Protein AF-E2BMM0-F1 (afdb_monomer_lite)

Secondary structure (DSSP, 8-state):
---S---TTS-SS----EEEEEEETTEEEEEETTEEEEEEGGG-----

Radius of gyration: 11.49 Å; chains: 1; bounding box: 28×23×27 Å

Organism: Harpegnathos saltator (NCBI:txid610380)

pLDDT: mean 85.85, std 5.17, range [70.19, 92.69]

Structure (mmCIF, N/CA/C/O backbone):
data_AF-E2BMM0-F1
#
_entry.id   AF-E2BMM0-F1
#
loop_
_atom_site.group_PDB
_atom_site.id
_atom_site.type_symbol
_atom_site.label_atom_id
_atom_site.label_alt_id
_atom_site.label_comp_id
_atom_site.label_asym_id
_atom_site.label_entity_id
_atom_site.label_seq_id
_atom_site.pdbx_PDB_ins_code
_atom_site.Cartn_x
_atom_site.Cartn_y
_atom_site.Cartn_z
_atom_site.occupancy
_atom_site.B_iso_or_equiv
_atom_site.auth_seq_id
_a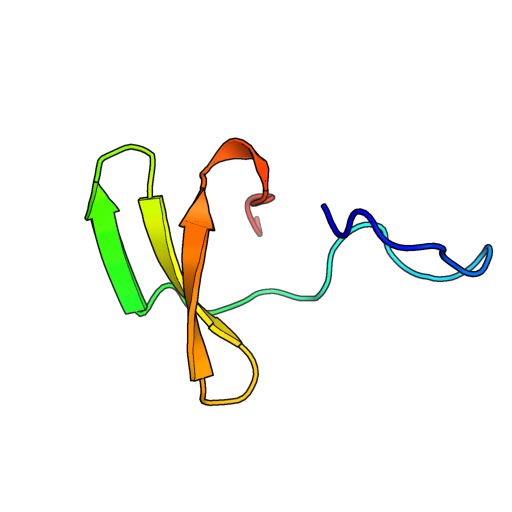tom_site.auth_comp_id
_atom_site.auth_asym_id
_atom_site.auth_atom_id
_atom_site.pdbx_PDB_model_num
ATOM 1 N N . ARG A 1 1 ? 5.859 0.862 -2.028 1.00 70.19 1 ARG A N 1
ATOM 2 C CA . ARG A 1 1 ? 6.962 0.220 -2.782 1.00 70.19 1 ARG A CA 1
ATOM 3 C C . ARG A 1 1 ? 6.644 -1.268 -2.888 1.00 70.19 1 ARG A C 1
ATOM 5 O O . ARG A 1 1 ? 6.029 -1.786 -1.969 1.00 70.19 1 ARG A O 1
ATOM 12 N N . VAL A 1 2 ? 6.962 -1.940 -4.000 1.00 79.06 2 VAL A N 1
ATOM 13 C CA . VAL A 1 2 ? 6.870 -3.418 -4.055 1.00 79.06 2 VAL A CA 1
ATOM 14 C C . VAL A 1 2 ? 8.221 -3.990 -3.640 1.00 79.06 2 VAL A C 1
ATOM 16 O O . VAL A 1 2 ? 9.220 -3.721 -4.302 1.00 79.06 2 VAL A O 1
ATOM 19 N N . ASP A 1 3 ? 8.246 -4.750 -2.552 1.00 75.12 3 ASP A N 1
ATOM 20 C CA . ASP A 1 3 ? 9.473 -5.291 -1.946 1.00 75.12 3 ASP A CA 1
ATOM 21 C C . ASP A 1 3 ? 9.874 -6.660 -2.526 1.00 75.12 3 ASP A C 1
ATOM 23 O O . ASP A 1 3 ? 10.458 -7.496 -1.847 1.00 75.12 3 ASP A O 1
ATOM 27 N N . ALA A 1 4 ? 9.540 -6.903 -3.794 1.00 78.50 4 ALA A N 1
ATOM 28 C CA . ALA A 1 4 ? 9.888 -8.126 -4.512 1.00 78.50 4 ALA A CA 1
ATOM 29 C C . ALA A 1 4 ? 11.071 -7.890 -5.462 1.00 78.50 4 ALA A C 1
ATOM 31 O O . ALA A 1 4 ? 11.339 -6.750 -5.857 1.00 78.50 4 ALA A O 1
ATOM 32 N N . TYR A 1 5 ? 11.744 -8.978 -5.856 1.00 79.31 5 TYR A N 1
ATOM 33 C CA . TYR A 1 5 ? 12.735 -8.950 -6.932 1.00 79.31 5 TYR A CA 1
ATOM 34 C C . TYR A 1 5 ? 12.120 -8.313 -8.184 1.00 79.31 5 TYR A C 1
ATOM 36 O O . TYR A 1 5 ? 11.014 -8.675 -8.589 1.00 79.31 5 TYR A O 1
ATOM 44 N N . ARG A 1 6 ? 12.832 -7.349 -8.769 1.00 76.25 6 ARG A N 1
ATOM 45 C CA . ARG A 1 6 ? 12.384 -6.570 -9.924 1.00 76.25 6 ARG A CA 1
ATOM 46 C C . ARG A 1 6 ? 13.356 -6.687 -11.074 1.00 76.25 6 ARG A C 1
ATOM 48 O O . ARG A 1 6 ? 14.569 -6.700 -10.867 1.00 76.25 6 ARG A O 1
ATOM 55 N N . LYS A 1 7 ? 12.817 -6.680 -12.291 1.00 82.31 7 LYS A N 1
ATOM 56 C CA . LYS A 1 7 ? 13.622 -6.452 -13.497 1.00 82.31 7 LYS A CA 1
ATOM 57 C C . LYS A 1 7 ? 14.028 -4.978 -13.586 1.00 82.31 7 LYS A C 1
ATOM 59 O O . LYS A 1 7 ? 13.322 -4.109 -13.080 1.00 82.31 7 LYS A O 1
ATOM 64 N N . LEU A 1 8 ? 15.140 -4.689 -14.271 1.00 81.50 8 LEU A N 1
ATOM 65 C CA . LEU A 1 8 ? 15.721 -3.336 -14.346 1.00 81.50 8 LEU A CA 1
ATOM 66 C C . LEU A 1 8 ? 14.747 -2.247 -14.843 1.00 81.50 8 LEU A C 1
ATOM 68 O O . LEU A 1 8 ? 14.918 -1.086 -14.493 1.00 81.50 8 LEU A O 1
ATOM 72 N N . LEU A 1 9 ? 13.734 -2.607 -15.638 1.00 86.19 9 LEU A N 1
ATOM 73 C CA . LEU A 1 9 ? 12.771 -1.672 -16.237 1.00 86.19 9 LEU A CA 1
ATOM 74 C C . LEU A 1 9 ? 11.392 -1.674 -15.547 1.00 86.19 9 LEU A C 1
ATOM 76 O O . LEU A 1 9 ? 10.449 -1.072 -16.053 1.00 86.19 9 LEU A O 1
ATOM 80 N N . GLU A 1 10 ? 11.239 -2.344 -14.401 1.00 85.00 10 GLU A N 1
ATOM 81 C CA . GLU A 1 10 ? 9.968 -2.361 -13.669 1.00 85.00 10 GLU A CA 1
ATOM 82 C C . GLU A 1 10 ? 9.866 -1.207 -12.666 1.00 85.00 10 GLU A C 1
ATOM 84 O O . GLU A 1 10 ? 10.698 -1.051 -11.770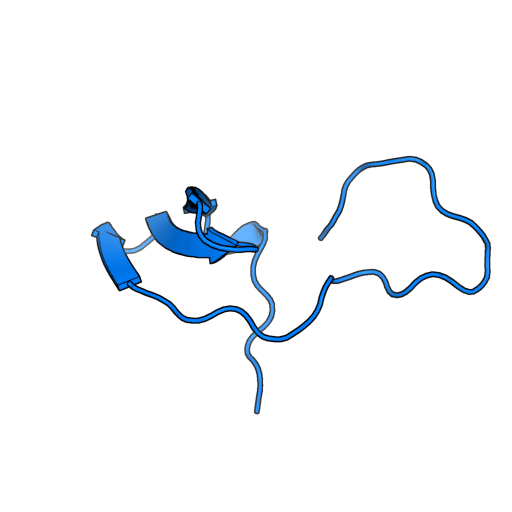 1.00 85.00 10 GLU A O 1
ATOM 89 N N . SER A 1 11 ? 8.785 -0.425 -12.771 1.00 83.88 11 SER A N 1
ATOM 90 C CA . SER A 1 11 ? 8.537 0.711 -11.878 1.00 83.88 11 SER A CA 1
ATOM 91 C C . SER A 1 11 ? 8.515 0.293 -10.400 1.00 83.88 11 SER A C 1
ATOM 93 O O . SER A 1 11 ? 7.870 -0.710 -10.061 1.00 83.88 11 SER A O 1
ATOM 95 N N . PRO A 1 12 ? 9.117 1.095 -9.489 1.00 84.06 12 PRO A N 1
ATOM 96 C CA . PRO A 1 12 ? 9.169 0.834 -8.053 1.00 84.06 12 PRO A CA 1
ATOM 97 C C . PRO A 1 12 ? 7.798 0.856 -7.346 1.00 84.06 12 PRO A C 1
ATOM 99 O O . PRO A 1 12 ? 7.639 0.306 -6.239 1.00 84.06 12 PRO A O 1
ATOM 102 N N . TYR A 1 13 ? 6.781 1.390 -8.017 1.00 86.94 13 TYR A N 1
ATOM 103 C CA . TYR A 1 13 ? 5.391 1.410 -7.579 1.00 86.94 13 TYR A CA 1
ATOM 104 C C . TYR A 1 13 ? 4.497 0.926 -8.719 1.00 86.94 13 TYR A C 1
ATOM 106 O O . TYR A 1 13 ? 4.727 1.253 -9.882 1.00 86.94 13 TYR A O 1
ATOM 114 N N . ARG A 1 14 ? 3.488 0.124 -8.377 1.00 82.88 14 ARG A N 1
ATOM 115 C CA . ARG A 1 14 ? 2.389 -0.149 -9.308 1.00 82.88 14 ARG A CA 1
ATOM 116 C C . ARG A 1 14 ? 1.423 1.029 -9.276 1.00 82.88 14 ARG A C 1
ATOM 118 O O . ARG A 1 14 ? 1.471 1.775 -8.303 1.00 82.88 14 ARG A O 1
ATOM 125 N N . GLY A 1 15 ? 0.677 1.185 -10.371 1.00 80.06 15 GLY A N 1
ATOM 126 C CA . GLY A 1 15 ? -0.072 2.382 -10.763 1.00 80.06 15 GLY A CA 1
ATOM 127 C C . GLY A 1 15 ? -0.978 3.012 -9.698 1.00 80.06 15 GLY A C 1
ATOM 128 O O . GLY A 1 15 ? -1.035 2.557 -8.559 1.00 80.06 15 GLY A O 1
ATOM 129 N N . PRO A 1 16 ? -1.691 4.088 -10.054 1.00 84.19 16 PRO A N 1
ATOM 130 C CA . PRO A 1 16 ? -2.615 4.720 -9.128 1.00 84.19 16 PRO A CA 1
ATOM 131 C C . PRO A 1 16 ? -3.714 3.721 -8.758 1.00 84.19 16 PRO A C 1
ATOM 133 O O . PRO A 1 16 ? -4.350 3.126 -9.627 1.00 84.19 16 PRO A O 1
ATOM 136 N N . PHE A 1 17 ? -3.905 3.520 -7.461 1.00 88.38 17 PHE A N 1
ATOM 137 C CA . PHE A 1 17 ? -4.982 2.699 -6.930 1.00 88.38 17 PHE A CA 1
ATOM 138 C C . PHE A 1 17 ? -5.983 3.602 -6.232 1.00 88.38 17 PHE A C 1
ATOM 140 O O . PHE A 1 17 ? -5.601 4.539 -5.530 1.00 88.38 17 PHE A O 1
ATOM 147 N N . GLU A 1 18 ? -7.260 3.296 -6.413 1.00 87.56 18 GLU A N 1
ATOM 148 C CA . GLU A 1 18 ? -8.332 3.984 -5.712 1.00 87.56 18 GLU A CA 1
ATOM 149 C C . GLU A 1 18 ? -8.312 3.609 -4.225 1.00 87.56 18 GLU A C 1
ATOM 151 O O . GLU A 1 18 ? -8.196 2.433 -3.858 1.00 87.56 18 GLU A O 1
ATOM 156 N N . ILE A 1 19 ? -8.428 4.620 -3.365 1.00 88.69 19 ILE A N 1
ATOM 157 C CA . ILE A 1 19 ? -8.602 4.433 -1.926 1.00 88.69 19 ILE A CA 1
ATOM 158 C C . ILE A 1 19 ? -10.095 4.245 -1.672 1.00 88.69 19 ILE A C 1
ATOM 160 O O . ILE A 1 19 ? -10.875 5.172 -1.851 1.00 88.69 19 ILE A O 1
ATOM 164 N N . ILE A 1 20 ? -10.476 3.050 -1.225 1.00 91.50 20 ILE A N 1
ATOM 165 C CA . ILE A 1 20 ? -11.862 2.725 -0.873 1.00 91.50 20 ILE A CA 1
ATOM 166 C C . ILE A 1 20 ? -12.202 3.355 0.478 1.00 91.50 20 ILE A C 1
ATOM 168 O O . ILE A 1 20 ? -13.250 3.968 0.655 1.00 91.50 20 ILE A O 1
ATOM 172 N N . GLN A 1 21 ? -11.316 3.173 1.461 1.00 91.06 21 GLN A N 1
ATOM 173 C CA . GLN A 1 21 ? -11.560 3.611 2.828 1.00 91.06 21 GLN A CA 1
ATOM 174 C C . GLN A 1 21 ? -10.251 3.902 3.556 1.00 91.06 21 GLN A C 1
ATOM 176 O O . GLN A 1 21 ? -9.244 3.216 3.379 1.00 91.06 21 GLN A O 1
ATOM 181 N N . ARG A 1 22 ? -10.281 4.889 4.450 1.00 90.56 22 ARG A N 1
ATOM 182 C CA . ARG A 1 22 ? -9.229 5.105 5.442 1.00 90.56 22 ARG A CA 1
ATOM 183 C C . ARG A 1 22 ? -9.611 4.398 6.741 1.00 90.56 22 ARG A C 1
ATOM 185 O O . ARG A 1 22 ? -10.534 4.827 7.424 1.00 90.56 22 ARG A O 1
ATOM 192 N N . THR A 1 23 ? -8.923 3.307 7.068 1.00 87.81 23 THR A N 1
ATOM 193 C CA . THR A 1 23 ? -9.185 2.534 8.296 1.00 87.81 23 THR A CA 1
ATOM 194 C C . THR A 1 23 ? -8.574 3.217 9.517 1.00 87.81 23 THR A C 1
ATOM 196 O O 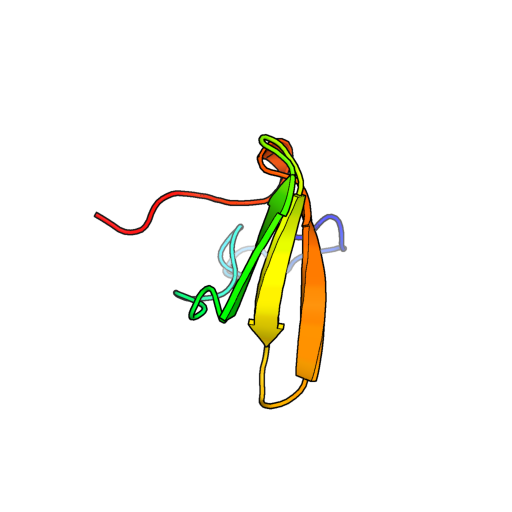. THR A 1 23 ? -9.148 3.219 10.601 1.00 87.81 23 THR A O 1
ATOM 199 N N . THR A 1 24 ? -7.392 3.806 9.362 1.00 89.25 24 THR A N 1
ATOM 200 C CA . THR A 1 24 ? -6.685 4.547 10.416 1.00 89.25 24 THR A CA 1
ATOM 201 C C . THR A 1 24 ? -5.849 5.638 9.759 1.00 89.25 24 THR A C 1
ATOM 203 O O . THR A 1 24 ? -5.685 5.649 8.540 1.00 89.25 24 THR A O 1
ATOM 206 N N . ASP A 1 25 ? -5.261 6.538 10.544 1.00 87.44 25 ASP A N 1
ATOM 207 C CA . ASP A 1 25 ? -4.368 7.576 10.026 1.00 87.44 25 ASP A CA 1
ATOM 208 C C . ASP A 1 25 ? -3.243 7.006 9.132 1.00 87.44 25 ASP A C 1
ATOM 210 O O . ASP A 1 25 ? -2.908 7.591 8.103 1.00 87.44 25 ASP A O 1
ATOM 214 N N . ARG A 1 26 ? -2.760 5.801 9.471 1.00 89.94 26 ARG A N 1
ATOM 215 C CA . ARG A 1 26 ? -1.663 5.098 8.791 1.00 89.94 26 ARG A CA 1
ATOM 216 C C . ARG A 1 26 ? -2.081 3.932 7.894 1.00 89.94 26 ARG A C 1
ATOM 218 O O . ARG A 1 26 ? -1.208 3.362 7.250 1.00 89.94 26 ARG A O 1
ATOM 225 N N . ILE A 1 27 ? -3.355 3.531 7.877 1.00 91.44 27 ILE A N 1
ATOM 226 C CA . ILE A 1 27 ? -3.823 2.321 7.177 1.00 91.44 27 ILE A CA 1
ATOM 227 C C . ILE A 1 27 ? -4.954 2.682 6.219 1.00 91.44 27 ILE A C 1
ATOM 229 O O . ILE A 1 27 ? -5.982 3.228 6.630 1.00 91.44 27 ILE A O 1
ATOM 233 N N . PHE A 1 28 ? -4.777 2.309 4.956 1.00 91.12 28 PHE A N 1
ATOM 234 C CA . PHE A 1 28 ? -5.738 2.509 3.883 1.00 91.12 28 PHE A CA 1
ATOM 235 C C . PHE A 1 28 ? -6.181 1.180 3.296 1.00 91.12 28 PHE A C 1
ATOM 237 O O . PHE A 1 28 ? -5.373 0.287 3.043 1.00 91.12 28 PHE A O 1
ATOM 244 N N . LEU A 1 29 ? -7.473 1.089 3.023 1.00 92.69 29 LEU A N 1
ATOM 245 C CA . LEU A 1 29 ? -8.059 0.057 2.197 1.00 92.69 29 LEU A CA 1
ATOM 246 C C . LEU A 1 29 ? -8.054 0.562 0.753 1.00 92.69 29 LEU A C 1
ATOM 248 O O . LEU A 1 29 ? -8.747 1.529 0.430 1.00 92.69 29 LEU A O 1
ATOM 252 N N . ILE A 1 30 ? -7.265 -0.073 -0.107 1.00 91.50 30 ILE A N 1
ATOM 253 C CA . ILE A 1 30 ? -7.179 0.278 -1.527 1.00 91.50 30 ILE A CA 1
ATOM 254 C C . ILE A 1 30 ? -7.745 -0.833 -2.405 1.00 91.50 30 ILE A C 1
ATOM 256 O O . ILE A 1 30 ? -7.678 -2.014 -2.050 1.00 91.50 30 ILE A O 1
ATOM 260 N N . ASN A 1 31 ? -8.273 -0.458 -3.568 1.00 90.81 31 ASN A N 1
ATOM 261 C CA . ASN A 1 31 ? -8.721 -1.406 -4.576 1.00 90.81 31 ASN A CA 1
ATOM 262 C C . ASN A 1 31 ? -7.563 -1.773 -5.512 1.00 90.81 31 ASN A C 1
ATOM 264 O O . ASN A 1 31 ? -7.171 -0.987 -6.375 1.00 90.81 31 ASN A O 1
ATOM 268 N N . VAL A 1 32 ? -7.023 -2.982 -5.363 1.00 88.88 32 VAL A N 1
ATOM 269 C CA . VAL A 1 32 ? -6.023 -3.530 -6.287 1.00 88.88 32 VAL A CA 1
ATOM 270 C C . VAL A 1 32 ? -6.696 -4.603 -7.131 1.00 88.88 32 VAL A C 1
ATOM 272 O O . VAL A 1 32 ? -6.965 -5.699 -6.644 1.00 88.88 32 VAL A O 1
ATOM 275 N N . ASN A 1 33 ? -6.959 -4.303 -8.406 1.00 86.50 33 ASN A N 1
ATOM 276 C CA . ASN A 1 33 ? -7.560 -5.233 -9.374 1.00 86.50 33 ASN A CA 1
ATOM 277 C C . ASN A 1 33 ? -8.880 -5.876 -8.890 1.00 86.50 33 ASN A C 1
ATOM 279 O O . ASN A 1 33 ? -9.085 -7.078 -9.060 1.00 86.50 33 ASN A O 1
ATOM 283 N N . GLY A 1 34 ? -9.755 -5.104 -8.239 1.00 87.06 34 GLY A N 1
ATOM 284 C CA . GLY A 1 34 ? -11.033 -5.587 -7.701 1.00 87.06 34 GLY A CA 1
ATOM 285 C C . GLY A 1 34 ? -10.938 -6.227 -6.313 1.00 87.06 34 GLY A C 1
ATOM 286 O O . GLY A 1 34 ? -11.945 -6.708 -5.797 1.00 87.06 34 GLY A O 1
ATOM 287 N N . LYS A 1 35 ? -9.751 -6.252 -5.692 1.00 90.75 35 LYS A N 1
ATOM 288 C CA . LYS A 1 35 ? -9.551 -6.764 -4.332 1.00 90.75 35 LYS A CA 1
ATOM 289 C C . LYS A 1 35 ? -9.233 -5.636 -3.361 1.00 90.75 35 LYS A C 1
ATOM 291 O O . LYS A 1 35 ? -8.242 -4.920 -3.521 1.00 90.75 35 LYS A O 1
ATOM 296 N N . ALA A 1 36 ? -10.032 -5.551 -2.301 1.00 91.19 36 ALA A N 1
ATOM 297 C CA . ALA A 1 36 ? -9.762 -4.683 -1.167 1.00 91.19 36 ALA A CA 1
ATOM 298 C C . ALA A 1 36 ? -8.512 -5.169 -0.420 1.00 91.19 36 ALA A C 1
ATOM 300 O O . ALA A 1 36 ? -8.481 -6.278 0.114 1.00 91.19 36 ALA A O 1
ATOM 301 N N . THR A 1 37 ? -7.472 -4.339 -0.399 1.00 89.75 37 THR A N 1
ATOM 302 C CA . THR A 1 37 ? -6.197 -4.643 0.253 1.00 89.75 37 THR A CA 1
ATOM 303 C C . THR A 1 37 ? -5.873 -3.566 1.276 1.00 89.75 37 THR A C 1
ATOM 305 O O . THR A 1 37 ? -5.895 -2.380 0.957 1.00 89.75 37 THR A O 1
ATOM 308 N N . SER A 1 38 ? -5.537 -3.984 2.496 1.00 91.44 38 SER A N 1
ATOM 309 C CA . SER A 1 38 ? -5.067 -3.086 3.551 1.00 91.44 38 SER A CA 1
ATOM 310 C C . SER A 1 38 ? -3.569 -2.808 3.390 1.00 91.44 38 SER A C 1
ATOM 312 O O . SER A 1 38 ? -2.752 -3.732 3.401 1.00 91.44 38 SER A O 1
ATOM 314 N N . ILE A 1 39 ? -3.205 -1.540 3.208 1.00 89.50 39 ILE A N 1
ATOM 315 C CA . ILE A 1 39 ? -1.833 -1.067 3.004 1.00 89.50 39 ILE A CA 1
ATOM 316 C C . ILE A 1 39 ? -1.546 0.131 3.916 1.00 89.50 39 ILE A C 1
ATOM 318 O O . ILE A 1 39 ? -2.401 0.985 4.142 1.00 89.50 39 ILE A O 1
ATOM 322 N N . SER A 1 40 ? -0.316 0.204 4.432 1.00 90.62 40 SER A N 1
ATOM 323 C CA . SER A 1 40 ? 0.139 1.335 5.238 1.00 90.62 40 SER A CA 1
ATOM 324 C C . SER A 1 40 ? 0.563 2.544 4.396 1.00 90.62 40 SER A C 1
ATOM 326 O O . SER A 1 40 ? 1.004 2.393 3.253 1.00 90.62 40 SER A O 1
ATOM 328 N N . THR A 1 41 ? 0.510 3.735 4.998 1.00 89.12 41 THR A N 1
ATOM 329 C CA . THR A 1 41 ? 1.050 5.003 4.462 1.00 89.12 41 THR A CA 1
ATOM 330 C C . THR A 1 41 ? 2.444 4.844 3.863 1.00 89.12 41 THR A C 1
ATOM 332 O O . THR A 1 41 ? 2.673 5.269 2.737 1.00 89.12 41 THR A O 1
ATOM 335 N N . GLU A 1 42 ? 3.348 4.159 4.569 1.00 86.50 42 GLU A N 1
ATOM 336 C CA . GLU A 1 42 ? 4.756 3.963 4.176 1.00 86.50 42 GLU A CA 1
ATOM 337 C C . GLU A 1 42 ? 4.934 3.284 2.810 1.00 86.50 42 GLU A C 1
ATOM 339 O O . GLU A 1 42 ? 5.968 3.404 2.150 1.00 86.50 42 GLU A O 1
ATOM 344 N N . ARG A 1 43 ? 3.933 2.513 2.374 1.00 85.50 43 ARG A N 1
ATOM 345 C CA . ARG A 1 43 ? 3.988 1.763 1.115 1.00 85.50 43 ARG A CA 1
ATOM 346 C C . ARG A 1 43 ? 3.322 2.503 -0.041 1.00 85.50 43 ARG A C 1
ATOM 348 O O . ARG A 1 43 ? 3.483 2.055 -1.184 1.00 85.50 43 ARG A O 1
ATOM 355 N N . LEU A 1 44 ? 2.632 3.608 0.226 1.00 85.38 44 LEU A N 1
ATOM 356 C CA . LEU A 1 44 ? 1.960 4.429 -0.773 1.00 85.38 44 LEU A CA 1
ATOM 357 C C . LEU A 1 44 ? 2.871 5.562 -1.242 1.00 85.38 44 LEU A C 1
ATOM 359 O O . LEU A 1 44 ? 3.643 6.134 -0.481 1.00 85.38 44 LEU A O 1
ATOM 363 N N . LYS A 1 45 ? 2.761 5.886 -2.528 1.00 85.00 45 LYS A 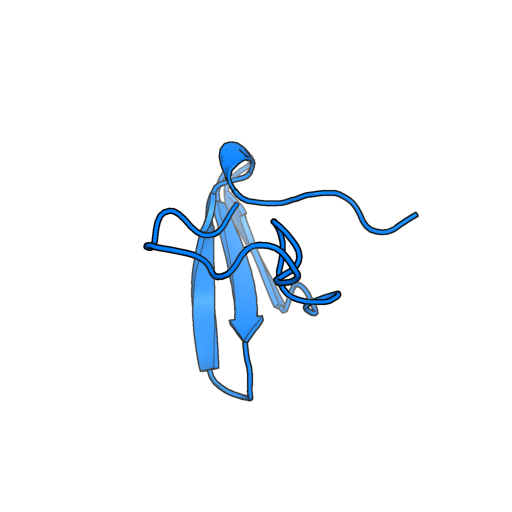N 1
ATOM 364 C CA . LYS A 1 45 ? 3.270 7.137 -3.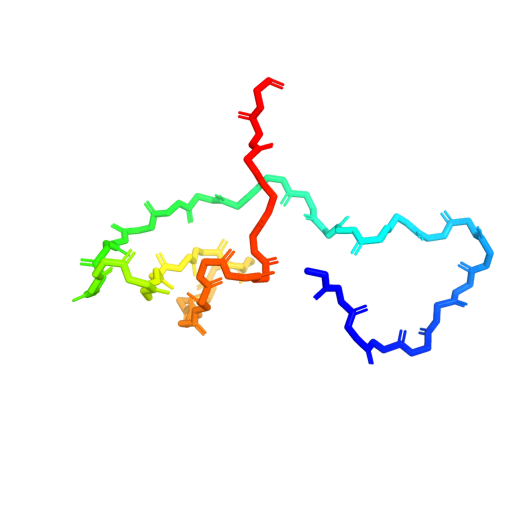082 1.00 85.00 45 LYS A CA 1
ATOM 365 C C . LYS A 1 45 ? 2.048 7.959 -3.495 1.00 85.00 45 LYS A C 1
ATOM 367 O 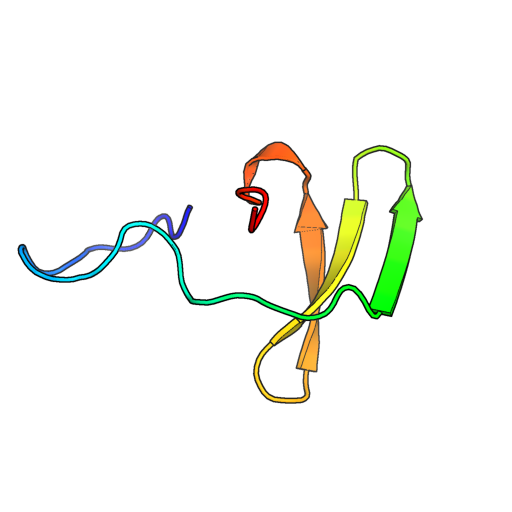O . LYS A 1 45 ? 1.171 7.383 -4.142 1.00 85.00 45 LYS A O 1
ATOM 372 N N . PRO A 1 46 ? 1.966 9.252 -3.149 1.00 82.62 46 PRO A N 1
ATOM 373 C CA . PRO A 1 46 ? 0.874 10.087 -3.625 1.00 82.62 46 PRO A CA 1
ATOM 374 C C . PRO A 1 46 ? 0.944 10.248 -5.151 1.00 82.62 46 PRO A C 1
ATOM 376 O O . PRO A 1 46 ? 2.028 10.406 -5.720 1.00 82.62 46 PRO A O 1
ATOM 379 N N . ALA A 1 47 ? -0.217 10.160 -5.799 1.00 80.44 47 ALA A N 1
ATOM 380 C CA . ALA A 1 47 ? -0.391 10.419 -7.222 1.00 80.44 47 ALA A CA 1
ATOM 381 C C . ALA A 1 47 ? -0.861 11.871 -7.377 1.00 80.44 47 ALA A C 1
ATOM 383 O O . ALA A 1 47 ? -2.035 12.158 -7.155 1.00 80.44 47 ALA A O 1
ATOM 384 N N . PHE A 1 48 ? 0.081 12.769 -7.662 1.00 75.50 48 PHE A N 1
ATOM 385 C CA . PHE A 1 48 ? -0.173 14.167 -8.011 1.00 75.50 48 PHE A CA 1
ATOM 386 C C . PHE A 1 48 ? 0.053 14.365 -9.507 1.00 75.50 48 PHE A C 1
ATOM 388 O O . PHE A 1 48 ? 0.920 13.636 -10.051 1.00 75.50 48 PHE A O 1
#

Foldseek 3Di:
DDPDDDDPPDDPDDDDWDFPDDPDPFWTFTQDPNDTDIDGPVRDDDDD

Sequence (48 aa):
RVDAYRKLLESPYRGPFEIIQRTTDRIFLINVNGKATSISTERLKPAF